Protein AF-A0A5J4TGI9-F1 (afdb_monomer_lite)

Foldseek 3Di:
DVQVVLQVVCCVQPVDRARWAPLQLLLLFFQKKQKAPFPPVCDVPDHIDGFDSFPPTPRVLRSVSSCQRFNTFHCQFVPNPTNDPDQQGGPVRHGRVVRHDRPPDDPVDVSVVVVVVCCVVSVIDMDTHD

pLDDT: mean 81.24, std 13.56, range [43.97, 95.0]

Sequence (130 aa):
GLYGLYGYAVLAHEGKDISPSITWLIKMGPKKIIYKNVPDEYKTLITEVDLPQTCYSVVFVYTTFAINHGGFVDSACIPNTEVPDDTTKCADGINVIDFQVRICRTVTNWAYYMHNQLVNCLRLSIRIIY

Radius of gyration: 16.26 Å; chains: 1; bounding box: 35×28×48 Å

Secondary structure (DSSP, 8-state):
-TTHHHHHHHHHHHS----B-HHHHHHTS-SEEEEES--GGGTTTS--EE---STTSGGGGGHHHHHHHH-B-BTTTS-TTS--S--SB-TTS-BGGGT-B---S----HHHHHHHHHHHHHT-EEEEE-

Structure (mmCIF, N/CA/C/O backbone):
data_AF-A0A5J4TGI9-F1
#
_entry.id   AF-A0A5J4TGI9-F1
#
loop_
_atom_site.group_PDB
_atom_site.id
_atom_site.type_symbol
_atom_site.label_atom_id
_atom_site.label_alt_id
_atom_site.label_comp_id
_atom_site.label_asym_id
_atom_site.label_entity_id
_atom_site.label_seq_id
_atom_site.pdbx_PDB_ins_code
_atom_site.Cartn_x
_atom_site.Cartn_y
_atom_site.Cartn_z
_atom_site.occupancy
_atom_site.B_iso_or_equiv
_atom_site.auth_seq_id
_atom_site.auth_comp_id
_atom_site.auth_asym_id
_atom_site.auth_atom_id
_atom_site.pdbx_PDB_model_num
ATOM 1 N N . GLY A 1 1 ? -17.287 -1.297 -2.351 1.00 60.06 1 GLY A N 1
ATOM 2 C CA . GLY A 1 1 ? -16.218 -1.030 -3.344 1.00 60.06 1 GLY A CA 1
ATOM 3 C C . GLY A 1 1 ? -15.119 -2.078 -3.238 1.00 60.06 1 GLY A C 1
ATOM 4 O O . GLY A 1 1 ? -15.122 -2.810 -2.257 1.00 60.06 1 GLY A O 1
ATOM 5 N N . LEU A 1 2 ? -14.196 -2.142 -4.212 1.00 68.62 2 LEU A N 1
ATOM 6 C CA . LEU A 1 2 ? -13.111 -3.146 -4.322 1.00 68.62 2 LEU A CA 1
ATOM 7 C C . LEU A 1 2 ? -12.338 -3.363 -3.006 1.00 68.62 2 LEU A C 1
ATOM 9 O O . LEU A 1 2 ? -12.045 -4.488 -2.626 1.00 68.62 2 LEU A O 1
ATOM 13 N N . TYR A 1 3 ? -12.095 -2.283 -2.270 1.00 77.06 3 TYR A N 1
ATOM 14 C CA . TYR A 1 3 ? -11.378 -2.272 -0.997 1.00 77.06 3 TYR A CA 1
ATOM 15 C C . TYR A 1 3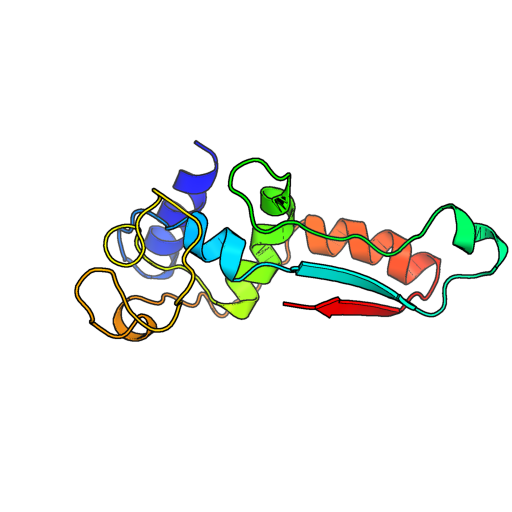 ? -12.076 -2.983 0.169 1.00 77.06 3 TYR A C 1
ATOM 17 O O . TYR A 1 3 ? -11.406 -3.431 1.094 1.00 77.06 3 TYR A O 1
ATOM 25 N N . GLY A 1 4 ? -13.399 -3.158 0.111 1.00 83.88 4 GLY A N 1
ATOM 26 C CA . GLY A 1 4 ? -14.117 -3.968 1.099 1.00 83.88 4 GLY A CA 1
ATOM 27 C C . GLY A 1 4 ? -13.678 -5.435 1.074 1.00 83.88 4 GLY A C 1
ATOM 28 O O . GLY A 1 4 ? -13.684 -6.094 2.107 1.00 83.88 4 GLY A O 1
ATOM 29 N N . LEU A 1 5 ? -13.201 -5.930 -0.078 1.00 87.50 5 LEU A N 1
ATOM 30 C CA . LEU A 1 5 ? -12.655 -7.286 -0.199 1.00 87.50 5 LEU A CA 1
ATOM 31 C C . LEU A 1 5 ? -11.396 -7.483 0.653 1.00 87.50 5 LEU A C 1
ATOM 33 O O . LEU A 1 5 ? -11.154 -8.591 1.117 1.00 87.50 5 LEU A O 1
ATOM 37 N N . TYR A 1 6 ? -10.616 -6.426 0.898 1.00 88.69 6 TYR A N 1
ATOM 38 C CA . TYR A 1 6 ? -9.461 -6.498 1.794 1.00 88.69 6 TYR A CA 1
ATOM 39 C C . TYR A 1 6 ? -9.878 -6.650 3.256 1.00 88.69 6 TYR A C 1
ATOM 41 O O . TYR A 1 6 ? -9.271 -7.443 3.968 1.00 88.69 6 TYR A O 1
ATOM 49 N N . GLY A 1 7 ? -10.952 -5.975 3.676 1.00 89.94 7 GLY A N 1
ATOM 50 C CA . GLY A 1 7 ? -11.531 -6.156 5.009 1.00 89.94 7 GLY A CA 1
ATOM 51 C C . GLY A 1 7 ? -12.030 -7.587 5.197 1.00 89.94 7 GLY A C 1
ATOM 52 O O . GLY A 1 7 ? -11.653 -8.249 6.157 1.00 89.94 7 GLY A O 1
ATOM 53 N N . TYR A 1 8 ? -12.762 -8.123 4.213 1.00 90.88 8 TYR A N 1
ATOM 54 C CA . TYR A 1 8 ? -13.194 -9.525 4.239 1.00 90.88 8 TYR A CA 1
ATOM 55 C C . TYR A 1 8 ? -12.033 -10.522 4.230 1.00 90.88 8 TYR A C 1
ATOM 57 O O . TYR A 1 8 ? -12.114 -11.547 4.902 1.00 90.88 8 TYR A O 1
ATOM 65 N N . ALA A 1 9 ? -10.953 -10.243 3.497 1.00 89.06 9 ALA A N 1
ATOM 66 C CA . ALA A 1 9 ? -9.769 -11.098 3.498 1.00 89.06 9 ALA A CA 1
ATOM 67 C C . ALA A 1 9 ? -9.100 -11.134 4.880 1.00 89.06 9 ALA A C 1
ATOM 69 O O . ALA A 1 9 ? -8.734 -12.208 5.355 1.00 89.06 9 ALA A O 1
ATOM 70 N N . VAL A 1 10 ? -8.985 -9.979 5.541 1.00 90.06 10 VAL A N 1
ATOM 71 C CA . VAL A 1 10 ? -8.469 -9.894 6.912 1.00 90.06 10 VAL A CA 1
ATOM 72 C C . VAL A 1 10 ? -9.401 -10.605 7.893 1.00 90.06 10 VAL A C 1
ATOM 74 O O . VAL A 1 10 ? -8.925 -11.404 8.695 1.00 90.06 10 VAL A O 1
ATOM 77 N N . LEU A 1 11 ? -10.715 -10.415 7.779 1.00 91.56 11 LEU A N 1
ATOM 78 C CA . LEU A 1 11 ? -11.694 -11.115 8.608 1.00 91.56 11 LEU A CA 1
ATOM 79 C C . LEU A 1 11 ? -11.599 -12.637 8.442 1.00 91.56 11 LEU A C 1
ATOM 81 O O . LEU A 1 11 ? -11.587 -13.363 9.430 1.00 91.56 11 LEU A O 1
ATOM 85 N N . ALA A 1 12 ? -11.488 -13.128 7.209 1.00 90.06 12 ALA A N 1
ATOM 86 C CA . ALA A 1 12 ? -11.405 -14.558 6.933 1.00 90.06 12 ALA A CA 1
ATOM 87 C C . ALA A 1 12 ? -10.091 -15.193 7.421 1.00 90.06 12 ALA A C 1
ATOM 89 O O . ALA A 1 12 ? -10.104 -16.339 7.865 1.00 90.06 12 ALA A O 1
ATOM 90 N N . HIS A 1 13 ? -8.964 -14.480 7.325 1.00 87.44 13 HIS A N 1
ATOM 91 C CA . HIS A 1 13 ? -7.648 -15.022 7.680 1.00 87.44 13 HIS A CA 1
ATOM 92 C C . HIS A 1 13 ? -7.307 -14.847 9.168 1.00 87.44 13 HIS A C 1
ATOM 94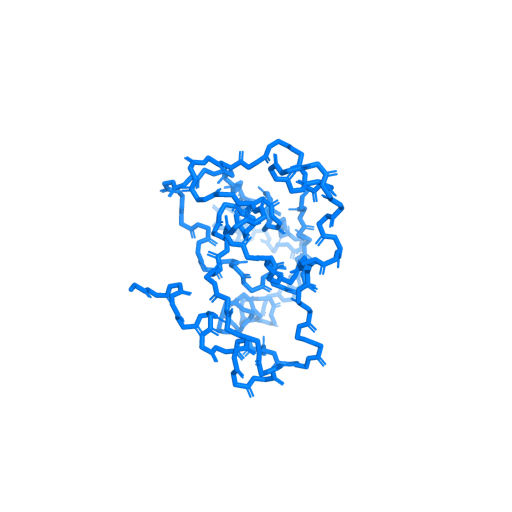 O O . HIS A 1 13 ? -6.699 -15.727 9.768 1.00 87.44 13 HIS A O 1
ATOM 100 N N . GLU A 1 14 ? -7.699 -13.720 9.763 1.00 86.19 14 GLU A N 1
ATOM 101 C CA . GLU A 1 14 ? -7.275 -13.300 11.107 1.00 86.19 14 GLU A CA 1
ATOM 102 C C . GLU A 1 14 ? -8.441 -13.186 12.100 1.00 86.19 14 GLU A C 1
ATOM 104 O O . GLU A 1 14 ? -8.219 -12.900 13.275 1.00 86.19 14 GLU A O 1
ATOM 109 N N . GLY A 1 15 ? -9.691 -13.352 11.652 1.00 88.81 15 GLY A N 1
ATOM 110 C CA . GLY A 1 15 ? -10.880 -13.162 12.491 1.00 88.81 15 GLY A CA 1
ATOM 111 C C . GLY A 1 15 ? -11.130 -11.707 12.903 1.00 88.81 15 GLY A C 1
ATOM 112 O O . GLY A 1 15 ? -11.972 -11.454 13.761 1.00 88.81 15 GLY A O 1
ATOM 113 N N . LYS A 1 16 ? -10.396 -10.750 12.321 1.00 89.06 16 LYS A N 1
ATOM 114 C CA . LYS A 1 16 ? -10.490 -9.322 12.642 1.00 89.06 16 LYS A CA 1
ATOM 115 C C . LYS A 1 16 ? -11.390 -8.611 11.641 1.00 89.06 16 LYS A C 1
ATOM 117 O O . LYS A 1 16 ? -11.074 -8.568 10.454 1.00 89.06 16 LYS A O 1
ATOM 122 N N . ASP A 1 17 ? -12.480 -8.031 12.127 1.00 92.06 17 ASP A N 1
ATOM 123 C CA . ASP A 1 17 ? -13.323 -7.151 11.321 1.00 92.06 17 ASP A CA 1
ATOM 124 C C . ASP A 1 17 ? -12.706 -5.753 11.304 1.00 92.06 17 ASP A C 1
ATOM 126 O O . ASP A 1 17 ? -12.667 -5.077 12.332 1.00 92.06 17 ASP A O 1
ATOM 130 N N . ILE A 1 18 ? -12.153 -5.366 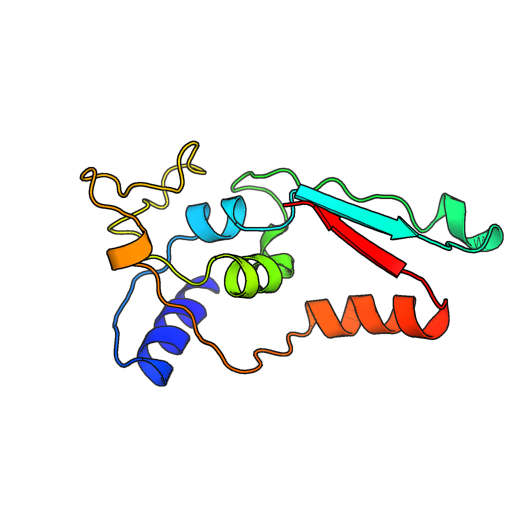10.157 1.00 91.19 18 ILE A N 1
ATOM 131 C CA . ILE A 1 18 ? -11.526 -4.059 9.968 1.00 91.19 18 ILE A CA 1
ATOM 132 C C . ILE A 1 18 ? -12.143 -3.350 8.772 1.00 91.19 18 ILE A C 1
ATOM 134 O O . ILE A 1 18 ? -12.500 -3.973 7.767 1.00 91.19 18 ILE A O 1
ATOM 138 N N . SER A 1 19 ? -12.152 -2.022 8.828 1.00 93.12 19 SER A N 1
ATOM 139 C CA . SER A 1 19 ? -12.348 -1.183 7.647 1.00 93.12 19 SER A CA 1
ATOM 140 C C . SER A 1 19 ? -10.972 -0.780 7.107 1.00 93.12 19 SER A C 1
ATOM 142 O O . SER A 1 19 ? -10.293 0.012 7.751 1.00 93.12 19 SER A O 1
ATOM 144 N N . PRO A 1 20 ? -10.488 -1.301 5.963 1.00 92.38 20 PRO A N 1
ATOM 145 C CA . PRO A 1 20 ? -9.117 -1.041 5.529 1.00 92.38 20 PRO A CA 1
ATOM 146 C C . PRO A 1 20 ? -8.839 0.436 5.217 1.00 92.38 20 PRO A C 1
ATOM 148 O O . PRO A 1 20 ? -9.602 1.106 4.511 1.00 92.38 20 PRO A O 1
ATOM 151 N N . SER A 1 21 ? -7.686 0.920 5.674 1.00 92.69 21 SER A N 1
ATOM 152 C CA . SER A 1 21 ? -7.129 2.209 5.274 1.00 92.69 21 SER A CA 1
ATOM 153 C C . SER A 1 21 ? -6.478 2.111 3.891 1.00 92.69 21 SER A C 1
ATOM 155 O O . SER A 1 21 ? -5.500 1.399 3.667 1.00 92.69 21 SER A O 1
ATOM 157 N N . ILE A 1 22 ? -7.039 2.834 2.931 1.00 90.50 22 ILE A N 1
ATOM 158 C CA . ILE A 1 22 ? -6.591 2.902 1.540 1.00 90.50 22 ILE A CA 1
ATOM 159 C C . ILE A 1 22 ? -5.505 3.940 1.372 1.00 90.50 22 ILE A C 1
ATOM 161 O O . ILE A 1 22 ? -4.571 3.727 0.606 1.00 90.50 22 ILE A O 1
ATOM 165 N N . THR A 1 23 ? -5.577 5.022 2.132 1.00 91.69 23 THR A N 1
ATOM 166 C CA . THR A 1 23 ? -4.520 6.026 2.199 1.00 91.69 23 THR A CA 1
ATOM 167 C C . THR A 1 23 ? -3.229 5.425 2.765 1.00 91.69 23 THR A C 1
ATOM 169 O O . THR A 1 23 ? -2.157 5.680 2.214 1.00 91.69 23 THR A O 1
ATOM 172 N N . TRP A 1 24 ? -3.325 4.518 3.750 1.00 92.25 24 TRP A N 1
ATOM 173 C CA . TRP A 1 24 ? -2.215 3.663 4.191 1.00 92.25 24 TRP A CA 1
ATOM 174 C C . TRP A 1 24 ? -1.641 2.808 3.057 1.00 92.25 24 TRP A C 1
ATOM 176 O O . TRP A 1 24 ? -0.434 2.825 2.815 1.00 92.25 24 TRP A O 1
ATOM 186 N N . LEU A 1 25 ? -2.497 2.070 2.339 1.00 90.38 25 LEU A N 1
ATOM 187 C CA . LEU A 1 25 ? -2.058 1.201 1.244 1.00 90.38 25 LEU A CA 1
ATOM 188 C C . LEU A 1 25 ? -1.436 1.984 0.086 1.00 90.38 25 LEU A C 1
ATOM 190 O O . LEU A 1 25 ? -0.505 1.491 -0.541 1.00 90.38 25 LEU A O 1
ATOM 194 N N . ILE A 1 26 ? -1.920 3.194 -0.199 1.00 91.12 26 ILE A N 1
ATOM 195 C CA . ILE A 1 26 ? -1.277 4.082 -1.167 1.00 91.12 26 ILE A CA 1
ATOM 196 C C . ILE A 1 26 ? 0.126 4.391 -0.662 1.00 91.12 26 ILE A C 1
ATOM 198 O O . ILE A 1 26 ? 1.072 4.005 -1.334 1.00 91.12 26 ILE A O 1
ATOM 202 N N . LYS A 1 27 ? 0.256 4.954 0.549 1.00 92.25 27 LYS A N 1
ATOM 203 C CA . LYS A 1 27 ? 1.533 5.397 1.129 1.00 92.25 27 LYS A CA 1
ATOM 204 C C . LYS A 1 27 ? 2.576 4.286 1.290 1.00 92.25 27 LYS A C 1
ATOM 206 O O . LYS A 1 27 ? 3.769 4.550 1.173 1.00 92.25 27 LYS A O 1
ATOM 211 N N . MET A 1 28 ? 2.142 3.061 1.587 1.00 90.88 28 MET A N 1
ATOM 212 C CA . MET A 1 28 ? 3.014 1.882 1.672 1.00 90.88 28 MET A CA 1
ATOM 213 C C . MET A 1 28 ? 3.362 1.288 0.306 1.00 90.88 28 MET A C 1
ATOM 215 O O . MET A 1 28 ? 4.196 0.381 0.234 1.00 90.88 28 MET A O 1
ATOM 219 N N . GLY A 1 29 ? 2.692 1.735 -0.753 1.00 89.44 29 GLY A N 1
ATOM 220 C CA . GLY A 1 29 ? 2.889 1.266 -2.109 1.00 89.44 29 GLY A CA 1
ATOM 221 C C . GLY A 1 29 ? 4.154 1.823 -2.765 1.00 89.44 29 GLY A C 1
ATOM 222 O O . GLY A 1 29 ? 4.825 2.703 -2.231 1.00 89.44 29 GLY A O 1
ATOM 223 N N . PRO A 1 30 ? 4.502 1.308 -3.952 1.00 89.81 30 PRO A N 1
ATOM 224 C CA . PRO A 1 30 ? 5.647 1.791 -4.707 1.00 89.81 30 PRO A CA 1
ATOM 225 C C . PRO A 1 30 ? 5.499 3.259 -5.118 1.00 89.81 30 PRO A C 1
ATOM 227 O O . PRO A 1 30 ? 4.450 3.659 -5.621 1.00 89.81 30 PRO A O 1
ATOM 230 N N . LYS A 1 31 ? 6.585 4.024 -5.004 1.00 91.56 31 LYS A N 1
ATOM 231 C CA . LYS A 1 31 ? 6.748 5.366 -5.586 1.00 91.56 31 LYS A CA 1
ATOM 232 C C . LYS A 1 31 ? 7.330 5.326 -6.990 1.00 91.56 31 LYS A C 1
ATOM 234 O O . LYS A 1 31 ? 7.066 6.223 -7.783 1.00 91.56 31 LYS A O 1
ATOM 239 N N . LYS A 1 32 ? 8.152 4.316 -7.289 1.00 90.50 32 LYS A N 1
ATOM 240 C CA . LYS A 1 32 ? 8.821 4.200 -8.587 1.00 90.50 32 LYS A CA 1
ATOM 241 C C . LYS A 1 32 ? 9.139 2.757 -8.952 1.00 90.50 32 LYS A C 1
ATOM 243 O O . LYS A 1 32 ? 9.588 1.979 -8.107 1.00 90.50 32 LYS A O 1
ATOM 248 N N . ILE A 1 33 ? 8.954 2.422 -10.226 1.00 88.38 33 ILE A N 1
ATOM 249 C CA . ILE A 1 33 ? 9.358 1.144 -10.821 1.00 88.38 33 ILE A CA 1
ATOM 250 C C . ILE A 1 33 ? 10.486 1.413 -11.812 1.00 88.38 33 ILE A C 1
ATOM 252 O O . ILE A 1 33 ? 10.336 2.205 -12.740 1.00 88.38 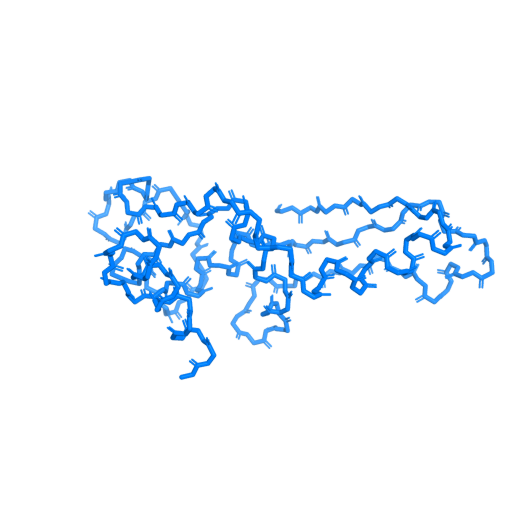33 ILE A O 1
ATOM 256 N N . ILE A 1 34 ? 11.617 0.741 -11.606 1.00 89.44 34 ILE A N 1
ATOM 257 C CA . ILE A 1 34 ? 12.796 0.831 -12.466 1.00 89.44 34 ILE A CA 1
ATOM 258 C C . ILE A 1 34 ? 13.034 -0.526 -13.118 1.00 89.44 34 ILE A C 1
ATOM 260 O O . ILE A 1 34 ? 13.179 -1.536 -12.424 1.00 89.44 34 ILE A O 1
ATOM 264 N N . TYR A 1 35 ? 13.146 -0.526 -14.444 1.00 87.75 35 TYR A N 1
ATOM 265 C CA . TYR A 1 35 ? 13.520 -1.696 -15.230 1.00 87.75 35 TYR A CA 1
ATOM 266 C C . TYR A 1 35 ? 15.008 -1.636 -15.569 1.00 87.75 35 TYR A C 1
ATOM 268 O O . TYR A 1 35 ? 15.501 -0.669 -16.143 1.00 87.75 35 TYR A O 1
ATOM 276 N N . LYS A 1 36 ? 15.739 -2.684 -15.206 1.00 86.25 36 LYS A N 1
ATOM 277 C CA . LYS A 1 36 ? 17.157 -2.870 -15.514 1.00 86.25 36 LYS A CA 1
ATOM 278 C C . LYS A 1 36 ? 17.324 -3.934 -16.588 1.00 86.25 36 LYS A C 1
ATOM 280 O O . LYS A 1 36 ? 16.478 -4.816 -16.728 1.00 86.25 36 LYS A O 1
ATOM 285 N N . ASN A 1 37 ? 18.464 -3.878 -17.276 1.00 88.19 37 ASN A N 1
ATOM 286 C CA . ASN A 1 37 ? 18.832 -4.791 -18.362 1.00 88.19 37 ASN A CA 1
ATOM 287 C C . ASN A 1 37 ? 17.842 -4.764 -19.535 1.00 88.19 37 ASN A C 1
ATOM 289 O O . ASN A 1 37 ? 17.648 -5.777 -20.196 1.00 88.19 37 ASN A O 1
ATOM 293 N N . VAL A 1 38 ? 17.212 -3.612 -19.782 1.00 86.69 38 VAL A N 1
ATOM 294 C CA . VAL A 1 38 ? 16.315 -3.428 -20.927 1.00 86.69 38 VAL A CA 1
ATOM 295 C C . VAL A 1 38 ? 17.139 -3.508 -22.219 1.00 86.69 38 VAL A C 1
ATOM 297 O O . VAL A 1 38 ? 18.058 -2.693 -22.374 1.00 86.69 38 VAL A O 1
ATOM 300 N N . PRO A 1 39 ? 16.849 -4.463 -23.128 1.00 87.31 39 PRO A N 1
ATOM 301 C CA . PRO A 1 39 ? 17.514 -4.536 -24.425 1.00 87.31 39 PRO A CA 1
ATOM 302 C C . PRO A 1 39 ? 17.328 -3.235 -25.209 1.00 87.31 39 PRO A C 1
ATOM 304 O O . PRO A 1 39 ? 16.283 -2.593 -25.096 1.00 87.31 39 PRO A O 1
ATOM 307 N N . ASP A 1 40 ? 18.325 -2.852 -26.010 1.00 88.31 40 ASP A N 1
ATOM 308 C CA . ASP A 1 40 ? 18.337 -1.558 -26.710 1.00 88.31 40 ASP A CA 1
ATOM 309 C C . ASP A 1 40 ? 17.083 -1.329 -27.565 1.00 88.31 40 ASP A C 1
ATOM 311 O O . ASP A 1 40 ? 16.537 -0.227 -27.568 1.00 88.31 40 ASP A O 1
ATOM 315 N N . GLU A 1 41 ? 16.570 -2.387 -28.197 1.00 88.62 41 GLU A N 1
ATOM 316 C CA . GLU A 1 41 ? 15.349 -2.370 -29.013 1.00 88.62 41 GLU A CA 1
ATOM 317 C C . GLU A 1 41 ? 14.067 -2.018 -28.232 1.00 88.62 41 GLU A C 1
ATOM 319 O O . GLU A 1 41 ? 13.100 -1.551 -28.830 1.00 88.62 41 GLU A O 1
ATOM 324 N N . TYR A 1 42 ? 14.061 -2.169 -26.900 1.00 86.19 42 TYR A N 1
ATOM 325 C CA . TYR A 1 42 ? 12.905 -1.879 -26.041 1.00 86.19 42 TYR A CA 1
ATOM 326 C C . TYR A 1 42 ? 13.091 -0.663 -25.129 1.00 86.19 42 TYR A C 1
ATOM 328 O O . TYR A 1 42 ? 12.157 -0.309 -24.410 1.00 86.19 42 TYR A O 1
ATOM 336 N N . LYS A 1 43 ? 14.250 0.010 -25.139 1.00 85.38 43 LYS A N 1
ATOM 337 C CA . LYS A 1 43 ? 14.527 1.140 -24.224 1.00 85.38 43 LYS A CA 1
ATOM 338 C C . LYS A 1 43 ? 13.558 2.315 -24.371 1.00 85.38 43 LYS A C 1
ATOM 340 O O . LYS A 1 43 ? 13.345 3.047 -23.412 1.00 85.38 43 LYS A O 1
ATOM 345 N N . THR A 1 44 ? 12.972 2.502 -25.552 1.00 85.31 44 THR A N 1
ATOM 346 C CA . THR A 1 44 ? 11.975 3.553 -25.812 1.00 85.31 44 THR A CA 1
ATOM 347 C C . THR A 1 44 ? 10.561 3.161 -25.385 1.00 85.31 44 THR A C 1
ATOM 349 O O . THR A 1 44 ? 9.723 4.036 -25.193 1.00 85.31 44 THR A O 1
ATOM 352 N N . LEU A 1 45 ? 10.293 1.860 -25.235 1.00 84.88 45 LEU A N 1
ATOM 353 C CA . LEU A 1 45 ? 8.983 1.310 -24.878 1.00 84.88 45 LEU A CA 1
ATOM 354 C C . LEU A 1 45 ? 8.880 0.986 -23.384 1.00 84.88 45 LEU A C 1
ATOM 356 O O . LEU A 1 45 ? 7.805 1.088 -22.800 1.00 84.88 45 LEU A O 1
ATOM 360 N N . ILE A 1 46 ? 9.993 0.582 -22.767 1.00 85.31 46 ILE A N 1
ATOM 361 C CA . ILE A 1 46 ? 10.073 0.199 -21.358 1.00 85.31 46 ILE A CA 1
ATOM 362 C C . ILE A 1 46 ? 10.858 1.276 -20.618 1.00 85.31 46 ILE A C 1
ATOM 364 O O . ILE A 1 46 ? 12.086 1.235 -20.527 1.00 85.31 46 ILE A O 1
ATOM 368 N N . THR A 1 47 ? 10.125 2.246 -20.085 1.00 84.94 47 THR A N 1
ATOM 369 C CA . THR A 1 47 ? 10.674 3.337 -19.281 1.00 84.94 47 THR A CA 1
ATOM 370 C C . THR A 1 47 ? 10.372 3.138 -17.803 1.00 84.94 47 THR A C 1
ATOM 372 O O . THR A 1 47 ? 9.490 2.369 -17.415 1.00 84.94 47 THR A O 1
ATOM 375 N N . GLU A 1 48 ? 11.113 3.849 -16.958 1.00 89.19 48 GLU A N 1
ATOM 376 C CA . GLU A 1 48 ? 10.777 3.955 -15.541 1.00 89.19 48 GLU A CA 1
ATOM 377 C C . GLU A 1 48 ? 9.370 4.543 -15.370 1.00 89.19 48 GLU A C 1
ATOM 379 O O . GLU A 1 48 ? 8.921 5.363 -16.174 1.00 89.19 48 GLU A O 1
ATOM 384 N N . VAL A 1 49 ? 8.679 4.108 -14.319 1.00 87.62 49 VAL A N 1
ATOM 385 C CA . VAL A 1 49 ? 7.315 4.550 -14.017 1.00 87.62 49 VAL A CA 1
ATOM 386 C C . VAL A 1 49 ? 7.313 5.217 -12.655 1.00 87.62 49 VAL A C 1
ATOM 388 O O . VAL A 1 49 ? 7.577 4.556 -11.647 1.00 87.62 49 VAL A O 1
ATOM 391 N N . ASP A 1 50 ? 6.996 6.508 -12.630 1.00 89.62 50 ASP A N 1
ATOM 392 C CA . ASP A 1 50 ? 6.719 7.240 -11.399 1.00 89.62 50 ASP A CA 1
ATOM 393 C C . ASP A 1 50 ? 5.259 7.020 -10.984 1.00 89.62 50 ASP A C 1
ATOM 395 O O . ASP A 1 50 ? 4.330 7.109 -11.789 1.00 89.62 50 ASP A O 1
ATOM 399 N N . LEU A 1 51 ? 5.063 6.704 -9.707 1.00 88.50 51 LEU A N 1
ATOM 400 C CA . LEU A 1 51 ? 3.777 6.345 -9.125 1.00 88.50 51 LEU A CA 1
ATOM 401 C C . LEU A 1 51 ? 3.419 7.372 -8.047 1.00 88.50 51 LEU A C 1
ATOM 403 O O . LEU A 1 51 ? 3.789 7.207 -6.876 1.00 88.50 51 LEU A O 1
ATOM 407 N N . PRO A 1 52 ? 2.720 8.460 -8.426 1.00 88.56 52 PRO A N 1
ATOM 408 C CA . PRO A 1 52 ? 2.373 9.511 -7.489 1.00 88.56 52 PRO A CA 1
ATOM 409 C C . PRO A 1 52 ? 1.459 8.960 -6.395 1.00 88.56 52 PRO A C 1
ATOM 411 O O . PRO A 1 52 ? 0.489 8.243 -6.658 1.00 88.56 52 PRO A O 1
ATOM 414 N N . GLN A 1 53 ? 1.788 9.322 -5.159 1.00 88.81 53 GLN A N 1
ATOM 415 C CA . GLN A 1 53 ? 1.129 8.868 -3.939 1.00 88.81 53 GLN A CA 1
ATOM 416 C C . GLN A 1 53 ? -0.115 9.718 -3.672 1.00 88.81 53 GLN A C 1
ATOM 418 O O . GLN A 1 53 ? -0.146 10.527 -2.751 1.00 88.81 53 GLN A O 1
ATOM 423 N N . THR A 1 54 ? -1.120 9.591 -4.538 1.00 87.88 54 THR A N 1
ATOM 424 C CA . THR A 1 54 ? -2.356 10.382 -4.477 1.00 87.88 54 THR A CA 1
ATOM 425 C C . THR A 1 54 ? -3.587 9.485 -4.560 1.00 87.88 54 THR A C 1
ATOM 427 O O . THR A 1 54 ? -3.551 8.411 -5.162 1.00 87.88 54 THR A O 1
ATOM 430 N N . CYS A 1 55 ? -4.711 9.950 -4.009 1.00 82.44 55 CYS A N 1
ATOM 431 C CA . CYS A 1 55 ? -5.985 9.218 -4.031 1.00 82.44 55 CYS A CA 1
ATOM 432 C C . CYS A 1 55 ? -6.584 9.044 -5.441 1.00 82.44 55 CYS A C 1
ATOM 434 O O . CYS A 1 55 ? -7.492 8.237 -5.621 1.00 82.44 55 CYS A O 1
ATOM 436 N N . TYR A 1 56 ? -6.088 9.791 -6.431 1.00 77.56 56 TYR A N 1
ATOM 437 C CA . TYR A 1 56 ? -6.593 9.795 -7.810 1.00 77.56 56 TYR A CA 1
ATOM 438 C C . TYR A 1 56 ? -5.756 8.943 -8.773 1.00 77.56 56 TYR A C 1
ATOM 440 O O . TYR A 1 56 ? -6.102 8.813 -9.945 1.00 77.56 56 TYR A O 1
ATOM 448 N N . SER A 1 57 ? -4.637 8.390 -8.309 1.00 66.50 57 SER A N 1
ATOM 449 C CA . SER A 1 57 ? -3.712 7.634 -9.147 1.00 66.50 57 SER A CA 1
ATOM 450 C C . SER A 1 57 ? -4.134 6.161 -9.274 1.00 66.50 57 SER A C 1
ATOM 452 O O . SER A 1 57 ? -4.777 5.594 -8.389 1.00 66.50 57 SER A O 1
ATOM 454 N N . VAL A 1 58 ? -3.734 5.498 -10.367 1.00 64.38 58 VAL A N 1
ATOM 455 C CA . VAL A 1 58 ? -3.988 4.065 -10.646 1.00 64.38 58 VAL A CA 1
ATOM 456 C C . VAL A 1 58 ? -3.195 3.111 -9.730 1.00 64.38 58 VAL A C 1
ATOM 458 O O . VAL A 1 58 ? -2.987 1.947 -10.059 1.00 64.38 58 VAL A O 1
ATOM 461 N N . VAL A 1 59 ? -2.774 3.573 -8.547 1.00 65.38 59 VAL A N 1
ATOM 462 C CA . VAL A 1 59 ? -1.944 2.840 -7.568 1.00 65.38 59 VAL A CA 1
ATOM 463 C C . VAL A 1 59 ? -2.631 1.571 -7.056 1.00 65.38 59 VAL A C 1
ATOM 465 O O . VAL A 1 59 ? -1.970 0.681 -6.526 1.00 65.38 59 VAL A O 1
ATOM 468 N N . PHE A 1 60 ? -3.946 1.429 -7.258 1.00 67.94 60 PHE A N 1
ATOM 469 C CA . PHE A 1 60 ? -4.704 0.271 -6.786 1.00 67.94 60 PHE A CA 1
ATOM 470 C C . PHE A 1 60 ? -4.152 -1.067 -7.311 1.00 67.94 60 PHE A C 1
ATOM 472 O O . PHE A 1 60 ? -4.134 -2.041 -6.558 1.00 67.94 60 PHE A O 1
ATOM 479 N N . VAL A 1 61 ? -3.623 -1.126 -8.545 1.00 74.69 61 VAL A N 1
ATOM 480 C CA . VAL A 1 61 ? -3.017 -2.359 -9.098 1.00 74.69 61 VAL A CA 1
ATOM 481 C C . VAL A 1 61 ? -1.728 -2.766 -8.376 1.00 74.69 61 VAL A C 1
ATOM 483 O O . VAL A 1 61 ? -1.329 -3.925 -8.434 1.00 74.69 61 VAL A O 1
ATOM 486 N N . TYR A 1 62 ? -1.100 -1.835 -7.653 1.00 79.50 62 TYR A N 1
ATOM 487 C CA . TYR A 1 62 ? 0.127 -2.052 -6.887 1.00 79.50 62 TYR A CA 1
ATOM 488 C C . TYR A 1 62 ? -0.118 -2.228 -5.385 1.00 79.50 62 TYR A C 1
ATOM 490 O O . TYR A 1 62 ? 0.837 -2.396 -4.625 1.00 79.50 62 TYR A O 1
ATOM 498 N N . THR A 1 63 ? -1.379 -2.263 -4.943 1.00 81.88 63 THR A N 1
ATOM 499 C CA . THR A 1 63 ? -1.735 -2.471 -3.526 1.00 81.88 63 THR A CA 1
ATOM 500 C C . THR A 1 63 ? -1.173 -3.770 -2.959 1.00 81.88 63 THR A C 1
ATOM 502 O O . THR A 1 63 ? -0.940 -3.868 -1.766 1.00 81.88 63 THR A O 1
ATOM 505 N N . THR A 1 64 ? -0.842 -4.750 -3.791 1.00 81.56 64 THR A N 1
ATOM 506 C CA . THR A 1 64 ? -0.164 -5.979 -3.360 1.00 81.56 64 THR A CA 1
ATOM 507 C C . THR A 1 64 ? 1.243 -5.760 -2.856 1.00 81.56 64 THR A C 1
ATOM 509 O O . THR A 1 64 ? 1.671 -6.436 -1.926 1.00 81.56 64 THR A O 1
ATOM 512 N N . PHE A 1 65 ? 1.974 -4.831 -3.468 1.00 84.88 65 PHE A N 1
ATOM 513 C CA . PHE A 1 65 ? 3.288 -4.444 -2.975 1.00 84.88 65 PHE A CA 1
ATOM 514 C C . PHE A 1 65 ? 3.139 -3.729 -1.636 1.00 84.88 65 PHE A C 1
ATOM 516 O O . PHE A 1 65 ? 3.857 -4.064 -0.702 1.00 84.88 65 PHE A O 1
ATOM 523 N N . ALA A 1 66 ? 2.138 -2.852 -1.508 1.00 87.19 66 ALA A N 1
ATOM 524 C CA . ALA A 1 66 ? 1.815 -2.199 -0.244 1.00 87.19 66 ALA A CA 1
ATOM 525 C C . ALA A 1 66 ? 1.442 -3.196 0.863 1.00 87.19 66 ALA A C 1
ATOM 527 O O . ALA A 1 66 ? 1.971 -3.108 1.964 1.00 87.19 66 ALA A O 1
ATOM 528 N N . ILE A 1 67 ? 0.595 -4.186 0.566 1.00 87.56 67 ILE A N 1
ATOM 529 C CA . ILE A 1 67 ? 0.189 -5.233 1.515 1.00 87.56 67 ILE A CA 1
ATOM 530 C C . ILE A 1 67 ? 1.394 -6.086 1.927 1.00 87.56 67 ILE A C 1
ATOM 532 O O . ILE A 1 67 ? 1.572 -6.371 3.107 1.00 87.56 67 ILE A O 1
ATOM 536 N N . ASN A 1 68 ? 2.261 -6.470 0.988 1.00 84.25 68 ASN A N 1
ATOM 537 C CA . ASN A 1 68 ? 3.470 -7.227 1.324 1.00 84.25 68 ASN A CA 1
ATOM 538 C C . ASN A 1 68 ? 4.473 -6.395 2.142 1.00 84.25 68 ASN A C 1
ATOM 540 O O . ASN A 1 68 ? 5.150 -6.931 3.016 1.00 84.25 68 ASN A O 1
ATOM 544 N N . HIS A 1 69 ? 4.573 -5.094 1.871 1.00 86.31 69 HIS A N 1
ATOM 545 C CA . HIS A 1 69 ? 5.505 -4.191 2.542 1.00 86.31 69 HIS A CA 1
ATOM 546 C C . HIS A 1 69 ? 5.016 -3.790 3.947 1.00 86.31 69 HIS A C 1
ATOM 548 O O . HIS A 1 69 ? 5.730 -3.954 4.943 1.00 86.31 69 HIS A O 1
ATOM 554 N N . GLY A 1 70 ? 3.774 -3.318 4.038 1.00 86.69 70 GLY A N 1
ATOM 555 C CA . GLY A 1 70 ? 3.179 -2.697 5.220 1.00 86.69 70 GLY A CA 1
ATOM 556 C C . GLY A 1 70 ? 1.857 -3.311 5.687 1.00 86.69 70 GLY A C 1
ATOM 557 O O . GLY A 1 70 ? 1.242 -2.767 6.597 1.00 86.69 70 GLY A O 1
ATOM 558 N N . GLY A 1 71 ? 1.393 -4.426 5.125 1.00 89.19 71 GLY A N 1
ATOM 559 C CA . GLY A 1 71 ? 0.154 -5.075 5.565 1.00 89.19 71 GLY A CA 1
ATOM 560 C C . GLY A 1 71 ? -1.085 -4.182 5.457 1.00 89.19 71 GLY A C 1
ATOM 561 O O . GLY A 1 71 ? -1.138 -3.242 4.661 1.00 89.19 71 GLY A O 1
ATOM 562 N N . PHE A 1 72 ? -2.079 -4.484 6.284 1.00 91.31 72 PHE A N 1
ATOM 563 C CA . PHE A 1 72 ? -3.311 -3.716 6.429 1.00 91.31 72 PHE A CA 1
ATOM 564 C C . PHE A 1 72 ? -3.304 -2.927 7.733 1.00 91.31 72 PHE A C 1
ATOM 566 O O . PHE A 1 72 ? -2.724 -3.361 8.725 1.00 91.31 72 PHE A O 1
ATOM 573 N N . VAL A 1 73 ? -3.992 -1.791 7.728 1.00 93.12 73 VAL A N 1
ATOM 574 C CA . VAL A 1 73 ? -4.260 -0.964 8.907 1.00 93.12 73 VAL A CA 1
ATOM 575 C C . VAL A 1 73 ? -5.727 -0.562 8.850 1.00 93.12 73 VAL A C 1
ATOM 577 O O . VAL A 1 73 ? -6.257 -0.338 7.758 1.00 93.12 73 VAL A O 1
ATOM 580 N N . ASP A 1 74 ? -6.389 -0.496 10.003 1.00 92.94 74 ASP A N 1
ATOM 581 C CA . ASP A 1 74 ? -7.766 -0.011 10.073 1.00 92.94 74 ASP A CA 1
ATOM 582 C C . ASP A 1 74 ? -7.827 1.500 9.790 1.00 92.94 74 ASP A C 1
ATOM 584 O O . ASP A 1 74 ? -6.997 2.286 10.249 1.00 92.94 74 ASP A O 1
ATOM 588 N N . SER A 1 75 ? -8.848 1.916 9.055 1.00 93.62 75 SER A N 1
ATOM 589 C CA . SER A 1 75 ? -9.219 3.306 8.825 1.00 93.62 75 SER A CA 1
ATOM 590 C C . SER A 1 75 ? -9.517 4.093 10.106 1.00 93.62 75 SER A C 1
ATOM 592 O O . SER A 1 75 ? -9.393 5.313 10.095 1.00 93.62 75 SER A O 1
ATOM 594 N N . ALA A 1 76 ? -9.855 3.421 11.211 1.00 92.44 76 ALA A N 1
ATOM 595 C CA . ALA A 1 76 ? -9.937 4.041 12.530 1.00 92.44 76 ALA A CA 1
ATOM 596 C C . ALA A 1 76 ? -8.569 4.553 13.026 1.00 92.44 76 ALA A C 1
ATOM 598 O O . ALA A 1 76 ? -8.512 5.568 13.713 1.00 92.44 76 ALA A O 1
ATOM 599 N N . CYS A 1 77 ? -7.472 3.884 12.650 1.00 93.88 77 CYS A N 1
ATOM 600 C CA . CYS A 1 77 ? -6.105 4.304 12.962 1.00 93.88 77 CYS A CA 1
ATOM 601 C C . CYS A 1 77 ? -5.585 5.322 11.934 1.00 93.88 77 CYS A C 1
ATOM 603 O O . CYS A 1 77 ? -5.147 6.405 12.317 1.00 93.88 77 CYS A O 1
ATOM 605 N N . ILE A 1 78 ? -5.655 5.003 10.634 1.00 95.00 78 ILE A N 1
ATOM 606 C CA . ILE A 1 78 ? -5.244 5.903 9.541 1.00 95.00 78 ILE A CA 1
ATOM 607 C C . ILE A 1 78 ? -6.465 6.239 8.671 1.00 95.00 78 ILE A C 1
ATOM 609 O O . ILE A 1 78 ? -6.835 5.431 7.812 1.00 95.00 78 ILE A O 1
ATOM 613 N N . PRO A 1 79 ? -7.092 7.417 8.845 1.00 93.31 79 PRO A N 1
ATOM 614 C CA . PRO A 1 79 ? -8.305 7.781 8.121 1.00 93.31 79 PRO A CA 1
ATOM 615 C C . PRO A 1 79 ? -8.134 7.838 6.600 1.00 93.31 79 PRO A C 1
ATOM 617 O O . PRO A 1 79 ? -7.102 8.242 6.065 1.00 93.31 79 PRO A O 1
ATOM 620 N N . ASN A 1 80 ? -9.212 7.509 5.887 1.00 91.31 80 ASN A N 1
ATOM 621 C CA . ASN A 1 80 ? -9.290 7.576 4.423 1.00 91.31 80 ASN A CA 1
ATOM 622 C C . ASN A 1 80 ? -9.545 9.003 3.892 1.00 91.31 80 ASN A C 1
ATOM 624 O O . ASN A 1 80 ? -10.191 9.172 2.859 1.00 91.31 80 ASN A O 1
ATOM 628 N N . THR A 1 81 ? -9.080 10.029 4.608 1.00 91.56 81 THR A N 1
ATOM 629 C CA . THR A 1 81 ? -9.289 11.447 4.271 1.00 91.56 81 THR A CA 1
ATOM 630 C C . THR A 1 81 ? -8.181 11.995 3.379 1.00 91.56 81 THR A C 1
ATOM 632 O O . THR A 1 81 ? -8.462 12.703 2.416 1.00 91.56 81 THR A O 1
ATOM 635 N N . GLU A 1 82 ? -6.932 11.633 3.663 1.00 91.62 82 GLU A N 1
ATOM 636 C CA . GLU A 1 82 ? -5.749 12.054 2.914 1.00 91.62 82 GLU A CA 1
ATOM 637 C C . GLU A 1 82 ? -4.632 11.013 3.024 1.00 91.62 82 GLU A C 1
ATOM 639 O O . GLU A 1 82 ? -4.631 10.178 3.930 1.00 91.62 82 GLU A O 1
ATOM 644 N N . VAL A 1 83 ? -3.686 11.039 2.083 1.00 92.25 83 VAL A N 1
ATOM 645 C CA . VAL A 1 83 ? -2.499 10.178 2.152 1.00 92.25 83 VAL A CA 1
ATOM 646 C C . VAL A 1 83 ? -1.633 10.658 3.321 1.00 92.25 83 VAL A C 1
ATOM 648 O O . VAL A 1 83 ? -1.232 11.819 3.309 1.00 92.25 83 VAL A O 1
ATOM 651 N N . PRO A 1 84 ? -1.330 9.808 4.317 1.00 92.12 84 PRO A N 1
ATOM 652 C CA . PRO A 1 84 ? -0.661 10.257 5.529 1.00 92.12 84 PRO A CA 1
ATOM 653 C C . PRO A 1 84 ? 0.796 10.640 5.261 1.00 92.12 84 PRO A C 1
ATOM 655 O O . PRO A 1 84 ? 1.528 9.941 4.545 1.00 92.12 84 PRO A O 1
ATOM 658 N N . ASP A 1 85 ? 1.249 11.716 5.898 1.00 89.94 85 ASP A N 1
ATOM 659 C CA . ASP A 1 85 ? 2.664 12.087 5.924 1.00 89.94 85 ASP A CA 1
ATOM 660 C C . ASP A 1 85 ? 3.461 11.167 6.851 1.00 89.94 85 ASP A C 1
ATOM 662 O O . ASP A 1 85 ? 4.496 10.635 6.433 1.00 89.94 85 ASP A O 1
ATOM 666 N N . ASP A 1 86 ? 2.926 10.918 8.050 1.00 88.94 86 ASP A N 1
ATOM 667 C CA . ASP A 1 86 ? 3.472 10.008 9.055 1.00 88.94 86 ASP A CA 1
ATOM 668 C C . ASP A 1 86 ? 2.687 8.689 9.093 1.00 88.94 86 ASP A C 1
ATOM 670 O O . ASP A 1 86 ? 1.468 8.656 9.229 1.00 88.94 86 ASP A O 1
ATOM 674 N N . THR A 1 87 ? 3.415 7.585 8.975 1.00 89.69 87 THR A N 1
ATOM 675 C CA . THR A 1 87 ? 2.898 6.211 8.971 1.00 89.69 87 THR A CA 1
ATOM 676 C C . THR A 1 87 ? 3.294 5.434 10.221 1.00 89.69 87 THR A C 1
ATOM 678 O O . THR A 1 87 ? 3.143 4.216 10.273 1.00 89.69 87 THR A O 1
ATOM 681 N N . THR A 1 88 ? 3.875 6.107 11.210 1.00 90.19 88 THR A N 1
ATOM 682 C CA . THR A 1 88 ? 4.316 5.485 12.461 1.00 90.19 88 THR A CA 1
ATOM 683 C C . THR A 1 88 ? 3.241 5.549 13.539 1.00 90.19 88 THR A C 1
ATOM 685 O O . THR A 1 88 ? 3.222 4.687 14.421 1.00 90.19 88 THR A O 1
ATOM 688 N N . LYS A 1 89 ? 2.306 6.503 13.434 1.00 90.19 89 LYS A N 1
ATOM 689 C CA . LYS A 1 89 ? 1.251 6.746 14.422 1.00 90.19 89 LYS A CA 1
ATOM 690 C C . LYS A 1 89 ? -0.143 6.798 13.806 1.00 90.19 89 LYS A C 1
ATOM 692 O O . LYS A 1 89 ? -0.323 7.278 12.693 1.00 90.19 89 LYS A O 1
ATOM 697 N N . CYS A 1 90 ? -1.110 6.308 14.565 1.00 90.62 90 CYS A N 1
ATOM 698 C CA . CYS A 1 90 ? -2.532 6.475 14.324 1.00 90.62 90 CYS A CA 1
ATOM 699 C C . CYS A 1 90 ? -2.971 7.916 14.634 1.00 90.62 90 CYS A C 1
ATOM 701 O O . CYS A 1 90 ? -2.246 8.682 15.274 1.00 90.62 90 CYS A O 1
ATOM 703 N N . ALA A 1 91 ? -4.189 8.277 14.227 1.00 86.81 91 ALA A N 1
ATOM 704 C CA . ALA A 1 91 ? -4.782 9.593 14.473 1.00 86.81 91 ALA A CA 1
ATOM 705 C C . ALA A 1 91 ? -4.913 9.953 15.970 1.00 86.81 91 ALA A C 1
ATOM 707 O O . ALA A 1 91 ? -4.959 11.129 16.319 1.00 86.81 91 ALA A O 1
ATOM 708 N N . ASP A 1 92 ? -4.940 8.955 16.853 1.00 86.25 92 ASP A N 1
ATOM 709 C CA . ASP A 1 92 ? -4.959 9.101 18.314 1.00 86.25 92 ASP A CA 1
ATOM 710 C C . ASP A 1 92 ? -3.554 9.106 18.956 1.00 86.25 92 ASP A C 1
ATOM 712 O O . ASP A 1 92 ? -3.418 9.218 20.174 1.00 86.25 92 ASP A O 1
ATOM 716 N N . GLY A 1 93 ? -2.495 9.014 18.145 1.00 84.88 93 GLY A N 1
ATOM 717 C CA . GLY A 1 93 ? -1.101 9.024 18.584 1.00 84.88 93 GLY A CA 1
ATOM 718 C C . GLY A 1 93 ? -0.541 7.662 19.003 1.00 84.88 93 GLY A C 1
ATOM 719 O O . GLY A 1 93 ? 0.645 7.596 19.338 1.00 84.88 93 GLY A O 1
ATOM 720 N N . ILE A 1 94 ? -1.340 6.589 18.963 1.00 89.06 94 ILE A N 1
ATOM 721 C CA . ILE A 1 94 ? -0.876 5.218 19.227 1.00 89.06 94 ILE A CA 1
ATOM 722 C C . ILE A 1 94 ? -0.006 4.735 18.060 1.00 89.06 94 ILE A C 1
ATOM 724 O O . ILE A 1 94 ? -0.157 5.189 16.927 1.00 89.06 94 ILE A O 1
ATOM 728 N N . ASN A 1 95 ? 0.935 3.823 18.310 1.00 89.19 95 ASN A N 1
ATOM 729 C CA . ASN A 1 95 ? 1.778 3.287 17.246 1.00 89.19 95 ASN A CA 1
ATOM 730 C C . ASN A 1 95 ? 0.963 2.422 16.276 1.00 89.19 95 ASN A C 1
ATOM 732 O O . ASN A 1 95 ? 0.213 1.536 16.680 1.00 89.19 95 ASN A O 1
ATOM 736 N N . VAL A 1 96 ? 1.194 2.605 14.973 1.00 86.50 96 VAL A N 1
ATOM 737 C CA . VAL A 1 96 ? 0.474 1.863 13.919 1.00 86.50 96 VAL A CA 1
ATOM 738 C C . VAL A 1 96 ? 0.688 0.353 14.023 1.00 86.50 96 VAL A C 1
ATOM 740 O O . VAL A 1 96 ? -0.192 -0.415 13.644 1.00 86.50 96 VAL A O 1
ATOM 743 N N . ILE A 1 97 ? 1.830 -0.095 14.557 1.00 82.75 97 ILE A N 1
ATOM 744 C CA . ILE A 1 97 ? 2.145 -1.524 14.691 1.00 82.75 97 ILE A CA 1
ATOM 745 C C . ILE A 1 97 ? 1.110 -2.288 15.529 1.00 82.75 97 ILE A C 1
ATOM 747 O O . ILE A 1 97 ? 0.888 -3.469 15.272 1.00 82.75 97 ILE A O 1
ATOM 751 N N . ASP A 1 98 ? 0.422 -1.610 16.451 1.00 76.44 98 ASP A N 1
ATOM 752 C CA . ASP A 1 98 ? -0.605 -2.213 17.307 1.00 76.44 98 ASP A CA 1
ATOM 753 C C . ASP A 1 98 ? -1.901 -2.519 16.529 1.00 76.44 98 ASP A C 1
ATOM 755 O O . ASP A 1 98 ? -2.673 -3.406 16.899 1.00 76.44 98 ASP A O 1
ATOM 759 N N . PHE A 1 99 ? -2.105 -1.836 15.399 1.00 77.81 99 PHE A N 1
ATOM 760 C CA . PHE A 1 99 ? -3.256 -1.985 14.502 1.00 77.81 99 PHE A CA 1
ATOM 761 C C . PHE A 1 99 ? -2.893 -2.640 13.163 1.00 77.81 99 PHE A C 1
ATOM 763 O O . PHE A 1 99 ? -3.767 -2.888 12.329 1.00 77.81 99 PHE A O 1
ATOM 770 N N . GLN A 1 100 ? -1.609 -2.923 12.941 1.00 82.25 100 GLN A N 1
ATOM 771 C CA . GLN A 1 100 ? -1.111 -3.481 11.695 1.00 82.25 100 GLN A CA 1
ATOM 772 C C . GLN A 1 100 ? -1.408 -4.983 11.612 1.00 82.25 100 GLN A C 1
ATOM 774 O O . GLN A 1 100 ? -0.991 -5.777 12.454 1.00 82.25 100 GLN A O 1
ATOM 779 N N . VAL A 1 101 ? -2.071 -5.398 10.536 1.00 81.38 101 VAL A N 1
ATOM 780 C CA . VAL A 1 101 ? -2.327 -6.804 10.217 1.00 81.38 101 VAL A CA 1
ATOM 781 C C . VAL A 1 101 ? -1.452 -7.230 9.044 1.00 81.38 101 VAL A C 1
ATOM 783 O O . VAL A 1 101 ? -1.589 -6.723 7.930 1.00 81.38 101 VAL A O 1
ATOM 786 N N . ARG A 1 102 ? -0.555 -8.192 9.272 1.00 78.31 102 ARG A N 1
ATOM 787 C CA . ARG A 1 102 ? 0.299 -8.770 8.225 1.00 78.31 102 ARG A CA 1
ATOM 788 C C . ARG A 1 102 ? -0.154 -10.188 7.907 1.00 78.31 102 ARG A C 1
ATOM 790 O O . ARG A 1 102 ? 0.079 -11.103 8.688 1.00 78.31 102 ARG A O 1
ATOM 797 N N . ILE A 1 103 ? -0.735 -10.375 6.726 1.00 66.44 103 ILE A N 1
ATOM 798 C CA . ILE A 1 103 ? -1.059 -11.708 6.213 1.00 66.44 103 ILE A CA 1
ATOM 799 C C . ILE A 1 103 ? 0.221 -12.307 5.613 1.00 66.44 103 ILE A C 1
ATOM 801 O O . ILE A 1 103 ? 0.534 -12.122 4.437 1.00 66.44 103 ILE A O 1
ATOM 805 N N . CYS A 1 104 ? 0.999 -13.009 6.437 1.00 54.66 104 CYS A N 1
ATOM 806 C CA . CYS A 1 104 ? 2.199 -13.725 6.001 1.00 54.66 104 CYS A CA 1
ATOM 807 C C . CYS A 1 104 ? 1.829 -15.076 5.365 1.00 54.66 104 CYS A C 1
ATOM 809 O O . CYS A 1 104 ? 2.109 -16.121 5.945 1.00 54.66 104 CYS A O 1
ATOM 811 N N . ARG A 1 105 ? 1.201 -15.076 4.178 1.00 47.50 105 ARG A N 1
ATOM 812 C CA . ARG A 1 105 ? 1.182 -16.228 3.247 1.00 47.50 105 ARG A CA 1
ATOM 813 C C . ARG A 1 105 ? 0.602 -15.848 1.877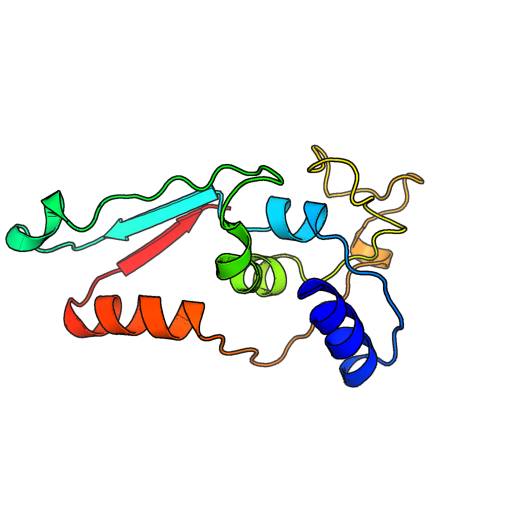 1.00 47.50 105 ARG A C 1
ATOM 815 O O . ARG A 1 105 ? -0.556 -15.476 1.761 1.00 47.50 105 ARG A O 1
ATOM 822 N N . THR A 1 106 ? 1.459 -15.949 0.856 1.00 45.84 106 THR A N 1
ATOM 823 C CA . THR A 1 106 ? 1.190 -16.026 -0.599 1.00 45.84 106 THR A CA 1
ATOM 824 C C . THR A 1 106 ? -0.160 -15.501 -1.095 1.00 45.84 106 THR A C 1
ATOM 826 O O . THR A 1 106 ? -0.996 -16.261 -1.575 1.00 45.84 106 THR A O 1
ATOM 829 N N . VAL A 1 107 ? -0.319 -14.179 -1.134 1.00 46.56 107 VAL A N 1
ATOM 830 C CA . VAL A 1 107 ? -1.167 -13.566 -2.163 1.00 46.56 107 VAL A CA 1
ATOM 831 C C . VAL A 1 107 ? -0.281 -13.340 -3.392 1.00 46.56 107 VAL A C 1
ATOM 833 O O . VAL A 1 107 ? 0.201 -12.236 -3.643 1.00 46.56 107 VAL A O 1
ATOM 836 N N . THR A 1 108 ? 0.021 -14.407 -4.140 1.00 46.84 108 THR A 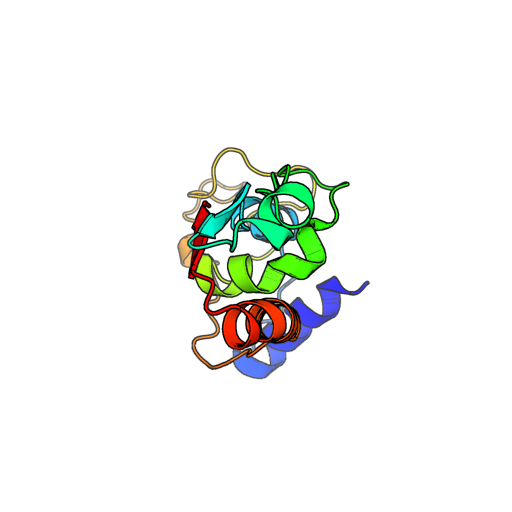N 1
ATOM 837 C CA . THR A 1 108 ? 0.629 -14.281 -5.476 1.00 46.84 108 THR A CA 1
ATOM 838 C C . THR A 1 108 ? -0.400 -13.644 -6.396 1.00 46.84 108 THR A C 1
ATOM 840 O O . THR A 1 108 ? -1.283 -14.316 -6.920 1.00 46.84 108 THR A O 1
ATOM 843 N N . ASN A 1 109 ? -0.332 -12.322 -6.512 1.00 50.00 109 ASN A N 1
ATOM 844 C CA . ASN A 1 109 ? -1.349 -11.531 -7.187 1.00 50.00 109 ASN A CA 1
ATOM 845 C C . ASN A 1 109 ? -1.033 -11.324 -8.681 1.00 50.00 109 ASN A C 1
ATOM 847 O O . ASN A 1 109 ? 0.117 -11.393 -9.117 1.00 50.00 109 ASN A O 1
ATOM 851 N N . TRP A 1 110 ? -2.059 -11.031 -9.474 1.00 43.97 110 TRP A N 1
ATOM 852 C CA . TRP A 1 110 ? -1.996 -10.888 -10.931 1.00 43.97 110 TRP A CA 1
ATOM 853 C C . TRP A 1 110 ? -1.044 -9.781 -11.405 1.00 43.97 110 TRP A C 1
ATOM 855 O O . TRP A 1 110 ? -0.410 -9.926 -12.446 1.00 43.97 110 TRP A O 1
ATOM 865 N N . ALA A 1 111 ? -0.872 -8.709 -10.623 1.00 48.16 111 ALA A N 1
ATOM 866 C CA . ALA A 1 111 ? 0.094 -7.647 -10.917 1.00 48.16 111 ALA A CA 1
ATOM 867 C C . ALA A 1 111 ? 1.551 -8.146 -10.881 1.00 48.16 111 ALA A C 1
ATOM 869 O O . ALA A 1 111 ? 2.363 -7.744 -11.716 1.00 48.16 111 ALA A O 1
ATOM 870 N N . TYR A 1 112 ? 1.858 -9.076 -9.967 1.00 52.75 112 TYR A N 1
ATOM 871 C CA . TYR A 1 112 ? 3.138 -9.784 -9.931 1.00 52.75 112 TYR A CA 1
ATOM 872 C C . TYR A 1 112 ? 3.290 -10.685 -11.162 1.00 52.75 112 TYR A C 1
ATOM 874 O O . TYR A 1 112 ? 4.343 -10.692 -11.790 1.00 52.75 112 TYR A O 1
ATOM 882 N N . TYR A 1 113 ? 2.221 -11.383 -11.562 1.00 50.34 113 TYR A N 1
ATOM 883 C CA . TYR A 1 113 ? 2.211 -12.235 -12.756 1.00 50.34 113 TYR A CA 1
ATOM 884 C C . TYR A 1 113 ? 2.406 -11.455 -14.065 1.00 50.34 113 TYR A C 1
ATOM 886 O O . TYR A 1 113 ? 3.234 -11.859 -14.875 1.00 50.34 113 TYR A O 1
ATOM 894 N N . MET A 1 114 ? 1.712 -10.331 -14.281 1.00 47.69 114 MET A N 1
ATOM 895 C CA . MET A 1 114 ? 1.852 -9.547 -15.518 1.00 47.69 114 MET A CA 1
ATOM 896 C C . MET A 1 114 ? 3.231 -8.889 -15.642 1.00 47.69 114 MET A C 1
ATOM 898 O O . MET A 1 114 ? 3.817 -8.921 -16.722 1.00 47.69 114 MET A O 1
ATOM 902 N N . HIS A 1 115 ? 3.792 -8.361 -14.545 1.00 56.78 115 HIS A N 1
ATOM 903 C CA . HIS A 1 115 ? 5.176 -7.870 -14.561 1.00 56.78 115 HIS A CA 1
ATOM 904 C C . HIS A 1 115 ? 6.176 -9.014 -14.787 1.00 56.78 115 HIS A C 1
ATOM 906 O O . HIS A 1 115 ? 7.134 -8.841 -15.539 1.00 56.78 115 HIS A O 1
ATOM 912 N N . ASN A 1 116 ? 5.938 -10.201 -14.217 1.00 54.75 116 ASN A N 1
ATOM 913 C CA . ASN A 1 116 ? 6.823 -11.349 -14.414 1.00 54.75 116 ASN A CA 1
ATOM 914 C C . ASN A 1 116 ? 6.831 -11.898 -15.840 1.00 54.75 116 ASN A C 1
ATOM 916 O O . ASN A 1 116 ? 7.857 -12.415 -16.259 1.00 54.75 116 ASN A O 1
ATOM 920 N N . GLN A 1 117 ? 5.740 -11.799 -16.602 1.00 54.75 117 GLN A N 1
ATOM 921 C CA . GLN A 1 117 ? 5.728 -12.276 -17.991 1.00 54.75 117 GLN A CA 1
ATOM 922 C C . GLN A 1 117 ? 6.741 -11.498 -18.853 1.00 54.75 117 GLN A C 1
ATOM 924 O O . GLN A 1 117 ? 7.591 -12.105 -19.501 1.00 54.75 117 GLN A O 1
ATOM 929 N N . LEU A 1 118 ? 6.745 -10.160 -18.780 1.00 55.19 118 LEU A N 1
ATOM 930 C CA . LEU A 1 118 ? 7.727 -9.324 -19.489 1.00 55.19 118 LEU A CA 1
ATOM 931 C C . LEU A 1 118 ? 9.151 -9.520 -18.953 1.00 55.19 118 LEU A C 1
ATOM 933 O O . LEU A 1 118 ? 10.095 -9.646 -19.730 1.00 55.19 118 LEU A O 1
ATOM 937 N N . VAL A 1 119 ? 9.308 -9.592 -17.629 1.00 59.44 119 VAL A N 1
ATOM 938 C CA . VAL A 1 119 ? 10.603 -9.833 -16.974 1.00 59.44 119 VAL A CA 1
ATOM 939 C C . VAL A 1 119 ? 11.214 -11.165 -17.382 1.00 59.44 119 VAL A C 1
ATOM 941 O O . VAL A 1 119 ? 12.402 -11.213 -17.686 1.00 59.44 119 VAL A O 1
ATOM 944 N N . ASN A 1 120 ? 10.420 -12.233 -17.418 1.00 61.81 120 ASN A N 1
ATOM 945 C CA . ASN A 1 120 ? 10.906 -13.570 -17.733 1.00 61.81 120 ASN A CA 1
ATOM 946 C C . ASN A 1 120 ? 11.211 -13.725 -19.225 1.00 61.81 120 ASN A C 1
ATOM 948 O O . ASN A 1 120 ? 12.213 -14.350 -19.569 1.00 61.81 120 ASN A O 1
ATOM 952 N N . CYS A 1 121 ? 10.407 -13.121 -20.108 1.00 63.22 121 CYS A N 1
ATOM 953 C CA . CYS A 1 121 ? 10.668 -13.135 -21.548 1.00 63.22 121 CYS A CA 1
ATOM 954 C C . CYS A 1 121 ? 11.921 -12.334 -21.925 1.00 63.22 121 CYS A C 1
ATOM 956 O O . CYS A 1 121 ? 12.706 -12.789 -22.753 1.00 63.22 121 CYS A O 1
ATOM 958 N N . LEU A 1 122 ? 12.135 -11.169 -21.305 1.00 66.06 122 LEU A N 1
ATOM 959 C CA . LEU A 1 122 ? 13.223 -10.246 -21.657 1.00 66.06 122 LEU A CA 1
ATOM 960 C C . LEU A 1 122 ? 14.418 -10.285 -20.688 1.00 66.06 122 LEU A C 1
ATOM 962 O O . LEU A 1 122 ? 15.357 -9.509 -20.844 1.00 66.06 122 LEU A O 1
ATOM 966 N N . ARG A 1 123 ? 14.401 -11.176 -19.686 1.00 74.56 123 ARG A N 1
ATOM 967 C CA . ARG A 1 123 ? 15.399 -11.262 -18.597 1.00 74.56 123 ARG A CA 1
ATOM 968 C C . ARG A 1 123 ? 15.690 -9.912 -17.926 1.00 74.56 123 ARG A C 1
ATOM 970 O O . ARG A 1 123 ? 16.831 -9.606 -17.568 1.00 74.56 123 ARG A O 1
ATOM 977 N N . LEU A 1 124 ? 14.651 -9.100 -17.753 1.00 74.81 124 LEU A N 1
ATOM 978 C CA . LEU A 1 124 ? 14.770 -7.807 -17.081 1.00 74.81 124 LEU A CA 1
ATOM 979 C C . LEU A 1 124 ? 15.012 -8.010 -15.583 1.00 74.81 124 LEU A C 1
ATOM 981 O O . LEU A 1 124 ? 14.707 -9.052 -15.012 1.00 74.81 124 LEU A O 1
ATOM 985 N N . SER A 1 125 ? 15.526 -6.986 -14.912 1.00 79.69 125 SER A N 1
ATOM 986 C CA . SER A 1 125 ? 15.531 -6.935 -13.447 1.00 79.69 125 SER A CA 1
ATOM 987 C C . SER A 1 125 ? 14.706 -5.738 -12.993 1.00 79.69 125 SER A C 1
ATOM 989 O O . SER A 1 125 ? 14.961 -4.616 -13.418 1.00 79.69 125 SER A O 1
ATOM 991 N N . ILE A 1 126 ? 13.704 -5.961 -12.141 1.00 81.12 126 ILE A N 1
ATOM 992 C CA . ILE A 1 126 ? 12.877 -4.881 -11.591 1.00 81.12 126 ILE A CA 1
ATOM 993 C C . ILE A 1 126 ? 13.451 -4.436 -10.250 1.00 81.12 126 ILE A C 1
ATOM 995 O O . ILE A 1 126 ? 13.709 -5.253 -9.365 1.00 81.12 126 ILE A O 1
ATOM 999 N N . ARG A 1 127 ? 13.585 -3.121 -10.074 1.00 84.69 127 ARG A N 1
ATOM 1000 C CA . ARG A 1 127 ? 13.791 -2.491 -8.770 1.00 84.69 127 ARG A CA 1
ATOM 1001 C C . ARG A 1 127 ? 12.577 -1.633 -8.432 1.00 84.69 127 ARG A C 1
ATOM 1003 O O . ARG A 1 127 ? 12.236 -0.721 -9.178 1.00 84.69 127 ARG A O 1
ATOM 1010 N N . ILE A 1 128 ? 11.967 -1.916 -7.286 1.00 83.56 128 ILE A N 1
ATOM 1011 C CA . ILE A 1 128 ? 10.833 -1.166 -6.744 1.00 83.56 128 ILE A CA 1
ATOM 1012 C C . ILE A 1 128 ? 11.353 -0.225 -5.660 1.00 83.56 128 ILE A C 1
ATOM 1014 O O . ILE A 1 128 ? 12.132 -0.642 -4.801 1.00 83.56 128 ILE A O 1
ATOM 1018 N N . ILE A 1 129 ? 10.950 1.040 -5.726 1.00 87.94 129 ILE A N 1
ATOM 1019 C CA . ILE A 1 129 ? 11.257 2.062 -4.724 1.00 87.94 129 ILE A CA 1
ATOM 1020 C C . ILE A 1 129 ? 9.961 2.407 -3.995 1.00 87.94 129 ILE A C 1
ATOM 1022 O O . ILE A 1 129 ? 8.951 2.663 -4.652 1.00 87.94 129 ILE A O 1
ATOM 1026 N N . TYR A 1 130 ? 10.014 2.409 -2.663 1.00 84.88 130 TYR A N 1
ATOM 1027 C CA . TYR A 1 130 ? 8.904 2.718 -1.758 1.00 84.88 130 TYR A CA 1
ATOM 1028 C C . TYR A 1 130 ? 9.032 4.108 -1.141 1.00 84.88 130 TYR A C 1
ATOM 1030 O O . TYR A 1 130 ? 10.134 4.702 -1.106 1.00 84.88 130 TYR A O 1
#

Organism: NCBI:txid222440